Protein AF-B0E5R3-F1 (afdb_monomer_lite)

Radius of gyration: 62.14 Å; chains: 1; bounding box: 119×32×164 Å

Structure (mmCIF, N/CA/C/O backbone):
data_AF-B0E5R3-F1
#
_entry.id   AF-B0E5R3-F1
#
loop_
_atom_site.group_PDB
_atom_site.id
_atom_site.type_symbol
_atom_site.label_atom_id
_atom_site.label_alt_id
_atom_site.label_comp_id
_atom_site.label_asym_id
_atom_site.label_entity_id
_atom_site.label_seq_id
_atom_site.pdbx_PDB_ins_code
_atom_site.Cartn_x
_atom_site.Cartn_y
_atom_site.Cartn_z
_atom_site.occupancy
_atom_site.B_iso_or_equiv
_atom_site.auth_seq_id
_atom_site.auth_comp_id
_atom_site.auth_asym_id
_atom_site.auth_atom_id
_atom_site.pdbx_PDB_model_num
ATOM 1 N N . GLN A 1 1 ? 48.421 -23.323 -81.271 1.00 51.28 1 GLN A N 1
ATOM 2 C CA . GLN A 1 1 ? 49.331 -22.440 -80.512 1.00 51.28 1 GLN A CA 1
ATOM 3 C C . GLN A 1 1 ? 48.714 -22.274 -79.129 1.00 51.28 1 GLN A C 1
ATOM 5 O O . GLN A 1 1 ? 47.623 -21.725 -79.037 1.00 51.28 1 GLN A O 1
ATOM 10 N N . GLU A 1 2 ? 49.301 -22.881 -78.097 1.00 48.97 2 GLU A N 1
ATOM 11 C CA . GLU A 1 2 ? 48.706 -22.911 -76.752 1.00 48.97 2 GLU A CA 1
ATOM 12 C C . GLU A 1 2 ? 48.863 -21.559 -76.052 1.00 48.97 2 GLU A C 1
ATOM 14 O O . GLU A 1 2 ? 49.945 -20.968 -76.038 1.00 48.97 2 GLU A O 1
ATOM 19 N N . TRP A 1 3 ? 47.764 -21.049 -75.495 1.00 63.19 3 TRP A N 1
ATOM 20 C CA . TRP A 1 3 ? 47.766 -19.803 -74.737 1.00 63.19 3 TRP A CA 1
ATOM 21 C C . TRP A 1 3 ? 48.485 -20.000 -73.396 1.00 63.19 3 TRP A C 1
ATOM 23 O O . TRP A 1 3 ? 48.244 -20.999 -72.717 1.00 63.19 3 TRP A O 1
ATOM 33 N N . PRO A 1 4 ? 49.343 -19.059 -72.966 1.00 63.56 4 PRO A N 1
ATOM 34 C CA . PRO A 1 4 ? 50.083 -19.212 -71.723 1.00 63.56 4 PRO A CA 1
ATOM 35 C C . PRO A 1 4 ? 49.125 -19.238 -70.526 1.00 63.56 4 PRO A C 1
ATOM 37 O O . PRO A 1 4 ? 48.317 -18.327 -70.335 1.00 63.56 4 PRO A O 1
ATOM 40 N N . SER A 1 5 ? 49.232 -20.269 -69.690 1.00 61.38 5 SER A N 1
ATOM 41 C CA . SER A 1 5 ? 48.458 -20.394 -68.455 1.00 61.38 5 SER A CA 1
ATOM 42 C C . SER A 1 5 ? 49.086 -19.537 -67.349 1.00 61.38 5 SER A C 1
ATOM 44 O O . SER A 1 5 ? 50.167 -19.844 -66.838 1.00 61.38 5 SER A O 1
ATOM 46 N N . GLY A 1 6 ? 48.413 -18.440 -66.995 1.00 66.56 6 GLY A N 1
ATOM 47 C CA . GLY A 1 6 ? 48.748 -17.599 -65.845 1.00 66.56 6 GLY A CA 1
ATOM 48 C C . GLY A 1 6 ? 48.668 -16.099 -66.157 1.00 66.56 6 GLY A C 1
ATOM 49 O O . GLY A 1 6 ? 49.266 -15.655 -67.142 1.00 66.56 6 GLY A O 1
ATOM 50 N N . PRO A 1 7 ? 48.012 -15.288 -65.303 1.00 61.72 7 PRO A N 1
ATOM 51 C CA . PRO A 1 7 ? 47.680 -13.897 -65.614 1.00 61.72 7 PRO A CA 1
ATOM 52 C C . PRO A 1 7 ? 48.934 -13.064 -65.893 1.00 61.72 7 PRO A C 1
ATOM 54 O O . PRO A 1 7 ? 49.014 -12.386 -66.906 1.00 61.72 7 PRO A O 1
ATOM 57 N N . ARG A 1 8 ? 49.999 -13.208 -65.098 1.00 65.19 8 ARG A N 1
ATOM 58 C CA . ARG A 1 8 ? 51.261 -12.477 -65.320 1.00 65.19 8 ARG A CA 1
ATOM 59 C C . ARG A 1 8 ? 51.907 -12.769 -66.684 1.00 65.19 8 ARG A C 1
ATOM 61 O O . ARG A 1 8 ? 52.508 -11.876 -67.278 1.00 65.19 8 ARG A O 1
ATOM 68 N N . ARG A 1 9 ? 51.805 -14.007 -67.183 1.00 62.97 9 ARG A N 1
ATOM 69 C CA . ARG A 1 9 ? 52.367 -14.404 -68.487 1.00 62.97 9 ARG A CA 1
ATOM 70 C C . ARG A 1 9 ? 51.457 -13.982 -69.640 1.00 62.97 9 ARG A C 1
ATOM 72 O O . ARG A 1 9 ? 51.972 -13.525 -70.652 1.00 62.97 9 ARG A O 1
ATOM 79 N N . GLN A 1 10 ? 50.139 -14.043 -69.452 1.00 65.62 10 GLN A N 1
ATOM 80 C CA . GLN A 1 10 ? 49.153 -13.506 -70.396 1.00 65.62 10 GLN A CA 1
ATOM 81 C C . GLN A 1 10 ? 49.310 -11.992 -70.566 1.00 65.62 10 GLN A C 1
ATOM 83 O O . GLN A 1 10 ? 49.396 -11.516 -71.692 1.00 65.62 10 GLN A O 1
ATOM 88 N N . PHE A 1 11 ? 49.470 -11.251 -69.464 1.00 62.41 11 PHE A N 1
ATOM 89 C CA . PHE A 1 11 ? 49.769 -9.819 -69.483 1.00 62.41 11 PHE A CA 1
ATOM 90 C C . PHE A 1 11 ? 51.092 -9.538 -70.202 1.00 62.41 11 PHE A C 1
ATOM 92 O O . PHE A 1 11 ? 51.132 -8.711 -71.105 1.00 62.41 11 PHE A O 1
ATOM 99 N N . LYS A 1 12 ? 52.173 -10.263 -69.888 1.00 63.06 12 LYS A N 1
ATOM 100 C CA . LYS A 1 12 ? 53.458 -10.056 -70.571 1.00 63.06 12 LYS A CA 1
ATOM 101 C C . LYS A 1 12 ? 53.357 -10.272 -72.087 1.00 63.06 12 LYS A C 1
ATOM 103 O O . LYS A 1 12 ? 53.907 -9.465 -72.819 1.00 63.06 12 LYS A O 1
ATOM 108 N N . VAL A 1 13 ? 52.643 -11.306 -72.544 1.00 62.28 13 VAL A N 1
ATOM 109 C CA . VAL A 1 13 ? 52.448 -11.603 -73.978 1.00 62.28 13 VAL A CA 1
ATOM 110 C C . VAL A 1 13 ? 51.536 -10.586 -74.662 1.00 62.28 13 VAL A C 1
ATOM 112 O O . VAL A 1 13 ? 51.841 -10.158 -75.773 1.00 62.28 13 VAL A O 1
ATOM 115 N N . LEU A 1 14 ? 50.462 -10.152 -73.993 1.00 59.44 14 LEU A N 1
ATOM 116 C CA . LEU A 1 14 ? 49.616 -9.063 -74.478 1.00 59.44 14 LEU A CA 1
ATOM 117 C C . LEU A 1 14 ? 50.473 -7.816 -74.709 1.00 59.44 14 LEU A C 1
ATOM 119 O O . LEU A 1 14 ? 50.516 -7.340 -75.835 1.00 59.44 14 LEU A O 1
ATOM 123 N N . PHE A 1 15 ? 51.224 -7.360 -73.703 1.00 57.91 15 PHE A N 1
ATOM 124 C CA . PHE A 1 15 ? 52.030 -6.132 -73.751 1.00 57.91 15 PHE A CA 1
ATOM 125 C C . PHE A 1 15 ? 53.347 -6.234 -74.550 1.00 57.91 15 PHE A C 1
ATOM 127 O O . PHE A 1 15 ? 53.935 -5.202 -74.858 1.00 57.91 15 PHE A O 1
ATOM 134 N N . SER A 1 16 ? 53.827 -7.435 -74.899 1.00 59.31 16 SER A N 1
ATOM 135 C CA . SER A 1 16 ? 55.049 -7.630 -75.702 1.00 59.31 16 SER A CA 1
ATOM 136 C C . SER A 1 16 ? 54.789 -7.883 -77.189 1.00 59.31 16 SER A C 1
ATOM 138 O O . SER A 1 16 ? 55.738 -8.093 -77.942 1.00 59.31 16 SER A O 1
ATOM 140 N N . SER A 1 17 ? 53.528 -7.945 -77.619 1.00 56.53 17 SER A N 1
ATOM 141 C CA . SER A 1 17 ? 53.184 -8.213 -79.016 1.00 56.53 17 SER A CA 1
ATOM 142 C C . SER A 1 17 ? 53.222 -6.926 -79.853 1.00 56.53 17 SER A C 1
ATOM 144 O O . SER A 1 17 ? 52.622 -5.917 -79.485 1.00 56.53 17 SER A O 1
ATOM 146 N N . GLU A 1 18 ? 53.852 -6.971 -81.035 1.00 54.06 18 GLU A N 1
ATOM 147 C CA . GLU A 1 18 ? 53.791 -5.910 -82.066 1.00 54.06 18 GLU A CA 1
ATOM 148 C C . GLU A 1 18 ? 52.345 -5.516 -82.467 1.00 54.06 18 GLU A C 1
ATOM 150 O O . GLU A 1 18 ? 52.138 -4.531 -83.177 1.00 54.06 18 GLU A O 1
ATOM 155 N N . ALA A 1 19 ? 51.327 -6.254 -82.005 1.00 53.47 19 ALA A N 1
ATOM 156 C CA . ALA A 1 19 ? 49.909 -5.979 -82.216 1.00 53.47 19 ALA A CA 1
ATOM 157 C C . ALA A 1 19 ? 49.450 -4.634 -81.620 1.00 53.47 19 ALA A C 1
ATOM 159 O O . ALA A 1 19 ? 48.563 -3.994 -82.182 1.00 53.47 19 ALA A O 1
ATOM 160 N N . TRP A 1 20 ? 50.087 -4.145 -80.548 1.00 53.88 20 TRP A N 1
ATOM 161 C CA . TRP A 1 20 ? 49.784 -2.813 -79.996 1.00 53.88 20 TRP A CA 1
ATOM 162 C C . TRP A 1 20 ? 50.130 -1.684 -80.968 1.00 53.88 20 TRP A C 1
ATOM 164 O O . TRP A 1 20 ? 49.432 -0.675 -81.016 1.00 53.88 20 TRP A O 1
ATOM 174 N N . VAL A 1 21 ? 51.178 -1.877 -81.774 1.00 54.53 21 VAL A N 1
ATOM 175 C CA . VAL A 1 21 ? 51.631 -0.905 -82.778 1.00 54.53 21 VAL A CA 1
ATOM 176 C C . VAL A 1 21 ? 50.800 -1.014 -84.061 1.00 54.53 21 VAL A C 1
ATOM 178 O O . VAL A 1 21 ? 50.548 -0.009 -84.718 1.00 54.53 21 VAL A O 1
ATOM 181 N N . ARG A 1 22 ? 50.334 -2.222 -84.416 1.00 53.34 22 ARG A N 1
ATOM 182 C CA . ARG A 1 22 ? 49.591 -2.476 -85.666 1.00 53.34 22 ARG A CA 1
ATOM 183 C C . ARG A 1 22 ? 48.078 -2.248 -85.571 1.00 53.34 22 ARG A C 1
ATOM 185 O O . ARG A 1 22 ? 47.454 -2.002 -86.597 1.00 53.34 22 ARG A O 1
ATOM 192 N N . THR A 1 23 ? 47.483 -2.287 -84.376 1.00 57.88 23 THR A N 1
ATOM 193 C CA . THR A 1 23 ? 46.047 -2.010 -84.165 1.00 57.88 23 THR A CA 1
ATOM 194 C C . THR A 1 23 ? 45.811 -1.035 -83.001 1.00 57.88 23 THR A C 1
ATOM 196 O O . THR A 1 23 ? 45.261 -1.424 -81.966 1.00 57.88 23 THR A O 1
ATOM 199 N N . PRO A 1 24 ? 46.183 0.251 -83.163 1.00 57.91 24 PRO A N 1
ATOM 200 C CA . PRO A 1 24 ? 46.006 1.279 -82.137 1.00 57.91 24 PRO A CA 1
ATOM 201 C C . PRO A 1 24 ? 44.574 1.431 -81.575 1.00 57.91 24 PRO A C 1
ATOM 203 O O . PRO A 1 24 ? 44.459 1.659 -80.368 1.00 57.91 24 PRO A O 1
ATOM 206 N N . PRO A 1 25 ? 43.469 1.265 -82.342 1.00 60.69 25 PRO A N 1
ATOM 207 C CA . PRO A 1 25 ? 42.131 1.429 -81.768 1.00 60.69 25 PRO A CA 1
ATOM 208 C C . PRO A 1 25 ? 41.780 0.347 -80.738 1.00 60.69 25 PRO A C 1
ATOM 210 O O . PRO A 1 25 ? 41.177 0.656 -79.717 1.00 60.69 25 PRO A O 1
ATOM 213 N N . LEU A 1 26 ? 42.199 -0.907 -80.940 1.00 57.94 26 LEU A N 1
ATOM 214 C CA . LEU A 1 26 ? 41.908 -2.005 -80.005 1.00 57.94 26 LEU A CA 1
ATOM 215 C C . LEU A 1 26 ? 42.624 -1.812 -78.662 1.00 57.94 26 LEU A C 1
ATOM 217 O O . LEU A 1 26 ? 42.007 -1.954 -77.609 1.00 57.94 26 LEU A O 1
ATOM 221 N N . ALA A 1 27 ? 43.897 -1.412 -78.695 1.00 59.78 27 ALA A N 1
ATOM 222 C CA . ALA A 1 27 ? 44.662 -1.059 -77.499 1.00 59.78 27 ALA A CA 1
ATOM 223 C C . ALA A 1 27 ? 44.007 0.089 -76.706 1.00 59.78 27 ALA A C 1
ATOM 225 O O . ALA A 1 27 ? 43.912 0.023 -75.479 1.00 59.78 27 ALA A O 1
ATOM 226 N N . PHE A 1 28 ? 43.494 1.108 -77.404 1.00 66.94 28 PHE A N 1
ATOM 227 C CA . PHE A 1 28 ? 42.752 2.212 -76.792 1.00 66.94 28 PHE A CA 1
ATOM 228 C C . PHE A 1 28 ? 41.464 1.736 -76.101 1.00 66.94 28 PHE A C 1
ATOM 230 O O . PHE A 1 28 ? 41.213 2.114 -74.956 1.00 66.94 28 PHE A O 1
ATOM 237 N N . TYR A 1 29 ? 40.684 0.851 -76.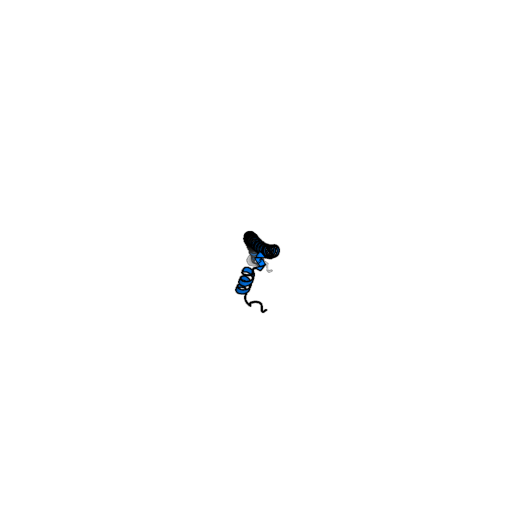736 1.00 70.06 29 TYR A N 1
ATOM 238 C CA . TYR A 1 29 ? 39.477 0.285 -76.122 1.00 70.06 29 TYR A CA 1
ATOM 239 C C . TYR A 1 29 ? 39.780 -0.550 -74.870 1.00 70.06 29 TYR A C 1
ATOM 241 O O . TYR A 1 29 ? 39.031 -0.471 -73.896 1.00 70.06 29 TYR A O 1
ATOM 249 N N . TYR A 1 30 ? 40.890 -1.294 -74.843 1.00 71.75 30 TYR A N 1
ATOM 250 C CA . TYR A 1 30 ? 41.297 -2.042 -73.648 1.00 71.75 30 TYR A CA 1
ATOM 251 C C . TYR A 1 30 ? 41.706 -1.128 -72.487 1.00 71.75 30 TYR A C 1
ATOM 253 O O . TYR A 1 30 ? 41.304 -1.375 -71.350 1.00 71.75 30 TYR A O 1
ATOM 261 N N . ILE A 1 31 ? 42.448 -0.048 -72.755 1.00 75.12 31 ILE A N 1
ATOM 262 C CA . ILE A 1 31 ? 42.803 0.944 -71.727 1.00 75.12 31 ILE A CA 1
ATOM 263 C C . ILE A 1 31 ? 41.541 1.638 -71.201 1.00 75.12 31 ILE A C 1
ATOM 265 O O . ILE A 1 31 ? 41.359 1.743 -69.991 1.00 75.12 31 ILE A O 1
ATOM 269 N N . LEU A 1 32 ? 40.631 2.049 -72.089 1.00 71.94 32 LEU A N 1
ATOM 270 C CA . LEU A 1 32 ? 39.366 2.679 -71.708 1.00 71.94 32 LEU A CA 1
ATOM 271 C C . LEU A 1 32 ? 38.489 1.737 -70.865 1.00 71.94 32 LEU A C 1
ATOM 273 O O . LEU A 1 32 ? 37.915 2.158 -69.860 1.00 71.94 32 LEU A O 1
ATOM 277 N N . SER A 1 33 ? 38.418 0.453 -71.228 1.00 68.81 33 SER A N 1
ATOM 278 C CA . SER A 1 33 ? 37.695 -0.572 -70.465 1.00 68.81 33 SER A CA 1
ATOM 279 C C . SER A 1 33 ? 38.294 -0.793 -69.071 1.00 68.81 33 SER A C 1
ATOM 281 O O . SER A 1 33 ? 37.560 -0.948 -68.096 1.00 68.81 33 SER A O 1
ATOM 283 N N . LEU A 1 34 ? 39.621 -0.770 -68.944 1.00 73.81 34 LEU A N 1
ATOM 284 C CA . LEU A 1 34 ? 40.290 -0.930 -67.655 1.00 73.81 34 LEU A CA 1
ATOM 285 C C . LEU A 1 34 ? 40.125 0.316 -66.769 1.00 73.81 34 LEU A C 1
ATOM 287 O O . LEU A 1 34 ? 39.854 0.191 -65.575 1.00 73.81 34 LEU A O 1
ATOM 291 N N . CYS A 1 35 ? 40.202 1.513 -67.354 1.00 69.12 35 CYS A N 1
ATOM 292 C CA . CYS A 1 35 ? 39.937 2.773 -66.659 1.00 69.12 35 CYS A CA 1
ATOM 293 C C . CYS A 1 35 ? 38.480 2.883 -66.190 1.00 69.12 35 CYS A C 1
ATOM 295 O O . CYS A 1 35 ? 38.236 3.335 -65.075 1.00 69.12 35 CYS A O 1
ATOM 297 N N . THR A 1 36 ? 37.513 2.443 -67.001 1.00 70.31 36 THR A N 1
ATOM 298 C CA . THR A 1 36 ? 36.090 2.436 -66.616 1.00 70.31 36 THR A CA 1
ATOM 299 C C . THR A 1 36 ? 35.809 1.443 -65.493 1.00 70.31 36 THR A C 1
ATOM 301 O O . THR A 1 36 ? 35.105 1.794 -64.551 1.00 70.31 36 THR A O 1
ATOM 304 N N . LEU A 1 37 ? 36.413 0.251 -65.515 1.00 73.25 37 LEU A N 1
ATOM 305 C CA . LEU A 1 37 ? 36.311 -0.707 -64.407 1.00 73.25 37 LEU A CA 1
ATOM 306 C C . LEU A 1 37 ? 36.929 -0.170 -63.109 1.00 73.25 37 LEU A C 1
ATOM 308 O O . LEU A 1 37 ? 36.314 -0.283 -62.051 1.00 73.25 37 LEU A O 1
ATOM 312 N N . LEU A 1 38 ? 38.109 0.453 -63.179 1.00 70.94 38 LEU A N 1
ATOM 313 C CA . LEU A 1 38 ? 38.739 1.093 -62.019 1.00 70.94 38 LEU A CA 1
ATOM 314 C C . LEU A 1 38 ? 37.901 2.255 -61.479 1.00 70.94 38 LEU A C 1
ATOM 316 O O . LEU A 1 38 ? 37.718 2.365 -60.269 1.00 70.94 38 LEU A O 1
ATOM 320 N N . TYR A 1 39 ? 37.361 3.093 -62.363 1.00 71.50 39 TYR A N 1
ATOM 321 C CA . TYR A 1 39 ? 36.481 4.193 -61.983 1.00 71.50 39 TYR A CA 1
ATOM 322 C C . TYR A 1 39 ? 35.214 3.683 -61.287 1.00 71.50 39 TYR A C 1
ATOM 324 O O . TYR A 1 39 ? 34.887 4.144 -60.196 1.00 71.50 39 TYR A O 1
ATOM 332 N N . LEU A 1 40 ? 34.552 2.670 -61.855 1.00 73.19 40 LEU A N 1
ATOM 333 C CA . LEU A 1 40 ? 33.373 2.045 -61.251 1.00 73.19 40 LEU A CA 1
ATOM 334 C C . LEU A 1 40 ? 33.692 1.398 -59.899 1.00 73.19 40 LEU A C 1
ATOM 336 O O . LEU A 1 40 ? 32.900 1.525 -58.968 1.00 73.19 40 LEU A O 1
ATOM 340 N N . TYR A 1 41 ? 34.855 0.760 -59.757 1.00 75.25 41 TYR A N 1
ATOM 341 C CA . TYR A 1 41 ? 35.304 0.192 -58.486 1.00 75.25 41 TYR A CA 1
ATOM 342 C C . TYR A 1 41 ? 35.517 1.272 -57.413 1.00 75.25 41 TYR A C 1
ATOM 344 O O . TYR A 1 41 ? 35.036 1.129 -56.288 1.00 75.25 41 TYR A O 1
ATOM 352 N N . ILE A 1 42 ? 36.179 2.381 -57.761 1.00 72.31 42 ILE A N 1
ATOM 353 C CA . ILE A 1 42 ? 36.390 3.517 -56.851 1.00 72.31 42 ILE A CA 1
ATOM 354 C C . ILE A 1 42 ? 35.048 4.155 -56.461 1.00 72.31 42 ILE A C 1
ATOM 356 O O . ILE A 1 42 ? 34.827 4.437 -55.284 1.00 72.31 42 ILE A O 1
ATOM 360 N N . CYS A 1 43 ? 34.131 4.332 -57.418 1.00 70.50 43 CYS A N 1
ATOM 361 C CA . CYS A 1 43 ? 32.782 4.845 -57.166 1.00 70.50 43 CYS A CA 1
ATOM 362 C C . CYS A 1 43 ? 31.952 3.912 -56.275 1.00 70.50 43 CYS A C 1
ATOM 364 O O . CYS A 1 43 ? 31.239 4.376 -55.390 1.00 70.50 43 CYS A O 1
ATOM 366 N N . HIS A 1 44 ? 32.047 2.597 -56.470 1.00 80.00 44 HIS A N 1
ATOM 367 C CA . HIS A 1 44 ? 31.363 1.638 -55.608 1.00 80.00 44 HIS A CA 1
ATOM 368 C C . HIS A 1 44 ? 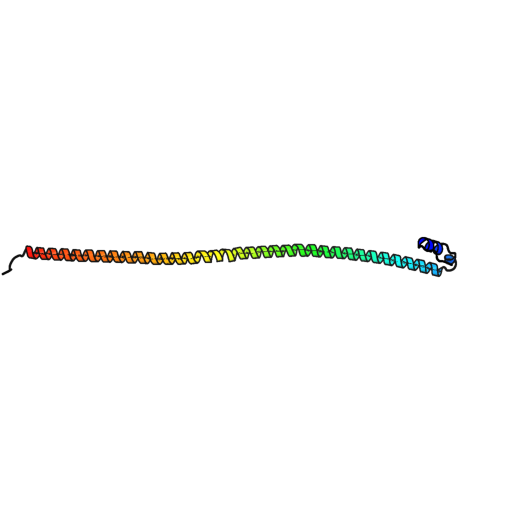31.911 1.689 -54.174 1.00 80.00 44 HIS A C 1
ATOM 370 O O . HIS A 1 44 ? 31.141 1.687 -53.217 1.00 80.00 44 HIS A O 1
ATOM 376 N N . LEU A 1 45 ? 33.234 1.791 -54.009 1.00 78.25 45 LEU A N 1
ATOM 377 C CA . LEU A 1 45 ? 33.868 1.907 -52.695 1.00 78.25 45 LEU A CA 1
ATOM 378 C C . LEU A 1 45 ? 33.472 3.210 -51.976 1.00 78.25 45 LEU A C 1
ATOM 380 O O . LEU A 1 45 ? 33.210 3.196 -50.773 1.00 78.25 45 LEU A O 1
ATOM 384 N N . SER A 1 46 ? 33.394 4.332 -52.697 1.00 78.25 46 SER A N 1
ATOM 385 C CA . SER A 1 46 ? 32.989 5.617 -52.116 1.00 78.25 46 SER A CA 1
ATOM 386 C C . SER A 1 46 ? 31.511 5.635 -51.716 1.00 78.25 46 SER A C 1
ATOM 388 O O . SER A 1 46 ? 31.191 6.113 -50.627 1.00 78.25 46 SER A O 1
ATOM 390 N N . LEU A 1 47 ? 30.625 5.048 -52.529 1.00 82.69 47 LEU A N 1
ATOM 391 C CA . LEU A 1 47 ? 29.212 4.862 -52.183 1.00 82.69 47 LEU A CA 1
ATOM 392 C C . LEU A 1 47 ? 29.041 3.935 -50.977 1.00 82.69 47 LEU A C 1
ATOM 394 O O . LEU A 1 47 ? 28.283 4.259 -50.067 1.00 82.69 47 LEU A O 1
ATOM 398 N N . TYR A 1 48 ? 29.783 2.826 -50.923 1.00 84.31 48 TYR A N 1
ATOM 399 C CA . TYR A 1 48 ? 29.753 1.908 -49.785 1.00 84.31 48 TYR A CA 1
ATOM 400 C C . TYR A 1 48 ? 30.173 2.601 -48.480 1.00 84.31 48 TYR A C 1
ATOM 402 O O . TYR A 1 48 ? 29.487 2.484 -47.465 1.00 84.31 48 TYR A O 1
ATOM 410 N N . ASN A 1 49 ? 31.250 3.392 -48.515 1.00 78.62 49 ASN A N 1
ATOM 411 C CA . ASN A 1 49 ? 31.700 4.169 -47.359 1.00 78.62 49 ASN A CA 1
ATOM 412 C C . ASN A 1 49 ? 30.677 5.235 -46.940 1.00 78.62 49 ASN A C 1
ATOM 414 O O . ASN A 1 49 ? 30.458 5.439 -45.747 1.00 78.62 49 ASN A O 1
ATOM 418 N N . LEU A 1 50 ? 30.014 5.884 -47.900 1.00 78.94 50 LEU A N 1
ATOM 419 C CA . LEU A 1 50 ? 28.957 6.854 -47.618 1.00 78.94 50 LEU A CA 1
ATOM 420 C C . LEU A 1 50 ? 27.735 6.186 -46.967 1.00 78.94 50 LEU A C 1
ATOM 422 O O . LEU A 1 50 ? 27.236 6.680 -45.957 1.00 78.94 50 LEU A O 1
ATOM 426 N N . CYS A 1 51 ? 27.301 5.027 -47.472 1.00 81.81 51 CYS A N 1
ATOM 427 C CA . CYS A 1 51 ? 26.247 4.226 -46.847 1.00 81.81 51 CYS A CA 1
ATOM 428 C C . CYS A 1 51 ? 26.630 3.770 -45.433 1.00 81.81 51 CYS A C 1
ATOM 430 O O . CYS A 1 51 ? 25.796 3.816 -44.531 1.00 81.81 51 CYS A O 1
ATOM 432 N N . TYR A 1 52 ? 27.886 3.372 -45.213 1.00 84.56 52 TYR A N 1
ATOM 433 C CA . TYR A 1 52 ? 28.380 2.989 -43.891 1.00 84.56 52 TYR A CA 1
ATOM 434 C C . TYR A 1 52 ? 28.332 4.159 -42.897 1.00 84.56 52 TYR A C 1
ATOM 436 O O . TYR A 1 52 ? 27.817 4.003 -41.791 1.00 84.56 52 TYR A O 1
ATOM 444 N N . ILE A 1 53 ? 28.797 5.347 -43.301 1.00 80.44 53 ILE A N 1
ATOM 445 C CA . ILE A 1 53 ? 28.756 6.555 -42.463 1.00 80.44 53 ILE A CA 1
ATOM 446 C C . ILE A 1 53 ? 27.308 6.952 -42.149 1.00 80.44 53 ILE A C 1
ATOM 448 O O . ILE A 1 53 ? 26.993 7.248 -40.997 1.00 80.44 53 ILE A O 1
ATOM 452 N N . LEU A 1 54 ? 26.406 6.910 -43.134 1.00 84.88 54 LEU A N 1
ATOM 453 C CA . LEU A 1 54 ? 24.986 7.202 -42.914 1.00 84.88 54 LEU A CA 1
ATOM 454 C C . LEU A 1 54 ? 24.338 6.206 -41.946 1.00 84.88 54 LEU A C 1
ATOM 456 O O . LEU A 1 54 ? 23.645 6.625 -41.022 1.00 84.88 54 LEU A O 1
ATOM 460 N N . ASN A 1 55 ? 24.606 4.907 -42.096 1.00 78.62 55 ASN A N 1
ATOM 461 C CA . ASN A 1 55 ? 24.110 3.890 -41.166 1.00 78.62 55 ASN A CA 1
ATOM 462 C C . ASN A 1 55 ? 24.656 4.091 -39.749 1.00 78.62 55 ASN A C 1
ATOM 464 O O . ASN A 1 55 ? 23.913 3.931 -38.781 1.00 78.62 55 ASN A O 1
ATOM 468 N N . PHE A 1 56 ? 25.921 4.494 -39.613 1.00 85.62 56 PHE A N 1
ATOM 469 C CA . PHE A 1 56 ? 26.501 4.829 -38.316 1.00 85.62 56 PHE A CA 1
ATOM 470 C C . PHE A 1 56 ? 25.796 6.034 -37.670 1.00 85.62 56 PHE A C 1
ATOM 472 O O . PHE A 1 56 ? 25.442 5.980 -36.491 1.00 85.62 56 PHE A O 1
ATOM 479 N N . ILE A 1 57 ? 25.517 7.094 -38.436 1.00 83.19 57 ILE A N 1
ATOM 480 C CA . ILE A 1 57 ? 24.790 8.279 -37.948 1.00 83.19 57 ILE A CA 1
ATOM 481 C C . ILE A 1 57 ? 23.354 7.916 -37.544 1.00 83.19 57 ILE A C 1
ATOM 483 O O . ILE A 1 57 ? 22.899 8.296 -36.469 1.00 83.19 57 ILE A O 1
ATOM 487 N N . ILE A 1 58 ? 22.641 7.137 -38.363 1.00 81.38 58 ILE A N 1
ATOM 488 C CA . ILE A 1 58 ? 21.266 6.713 -38.063 1.00 81.38 58 ILE A CA 1
ATOM 489 C C . ILE A 1 58 ? 21.240 5.830 -36.810 1.00 81.38 58 ILE A C 1
ATOM 491 O O . ILE A 1 58 ? 20.437 6.061 -35.909 1.00 81.38 58 ILE A O 1
ATOM 495 N N . SER A 1 59 ? 22.144 4.853 -36.708 1.00 79.00 59 SER A N 1
ATOM 496 C CA . SER A 1 59 ? 22.218 3.957 -35.551 1.00 79.00 59 SER A CA 1
ATOM 497 C C . SER A 1 59 ? 22.557 4.701 -34.261 1.00 79.00 59 SER A C 1
ATOM 499 O O . SER A 1 59 ? 21.991 4.391 -33.214 1.00 79.00 59 SER A O 1
ATOM 501 N N . THR A 1 60 ? 23.469 5.674 -34.313 1.00 81.25 60 THR A N 1
ATOM 502 C CA . THR A 1 60 ? 23.815 6.490 -33.141 1.00 81.25 60 THR A CA 1
ATOM 503 C C . THR A 1 60 ? 22.659 7.402 -32.745 1.00 81.25 60 THR A C 1
ATOM 505 O O . THR A 1 60 ? 22.320 7.453 -31.565 1.00 81.25 60 THR A O 1
ATOM 508 N N . PHE A 1 61 ? 21.983 8.044 -33.703 1.00 80.50 61 PHE A N 1
ATOM 509 C CA . PHE A 1 61 ? 20.799 8.863 -33.430 1.00 80.50 61 PHE A CA 1
ATOM 510 C C . PHE A 1 61 ? 19.667 8.053 -32.783 1.00 80.50 61 PHE A C 1
ATOM 512 O O . PHE A 1 61 ? 19.113 8.475 -31.769 1.00 80.50 61 PHE A O 1
ATOM 519 N N . LEU A 1 62 ? 19.363 6.862 -33.312 1.00 78.81 62 LEU A N 1
ATOM 520 C CA . LEU A 1 62 ? 18.360 5.968 -32.725 1.00 78.81 62 LEU A CA 1
ATOM 521 C C . LEU A 1 62 ? 18.740 5.585 -31.291 1.00 78.81 62 LEU A C 1
ATOM 523 O O . LEU A 1 62 ? 17.899 5.635 -30.399 1.00 78.81 62 LEU A O 1
ATOM 527 N N . LEU A 1 63 ? 20.009 5.265 -31.042 1.00 85.25 63 LEU A N 1
ATOM 528 C CA . LEU A 1 63 ? 20.488 4.895 -29.713 1.00 85.25 63 LEU A CA 1
ATOM 529 C C . LEU A 1 63 ? 20.366 6.053 -28.708 1.00 85.25 63 LEU A C 1
ATOM 531 O O . LEU A 1 63 ? 19.829 5.865 -27.616 1.00 85.25 63 LEU A O 1
ATOM 535 N N . PHE A 1 64 ? 20.788 7.262 -29.089 1.00 85.94 64 PHE A N 1
ATOM 536 C CA . PHE A 1 64 ? 20.663 8.453 -28.244 1.00 85.94 64 PHE A CA 1
ATOM 537 C C . PHE A 1 64 ? 19.218 8.902 -28.032 1.00 85.94 64 PHE A C 1
ATOM 539 O O . PHE A 1 64 ? 18.943 9.565 -27.039 1.00 85.94 64 PHE A O 1
ATOM 546 N N . TYR A 1 65 ? 18.295 8.545 -28.924 1.00 85.81 65 TYR A N 1
ATOM 547 C CA . TYR A 1 65 ? 16.877 8.846 -28.759 1.00 85.81 65 TYR A CA 1
ATOM 548 C C . TYR A 1 65 ? 16.153 7.804 -27.892 1.00 85.81 65 TYR A C 1
ATOM 550 O O . TYR A 1 65 ? 15.425 8.157 -26.962 1.00 85.81 65 TYR A O 1
ATOM 558 N N . PHE A 1 66 ? 16.365 6.511 -28.153 1.00 85.69 66 PHE A N 1
ATOM 559 C CA . PHE A 1 66 ? 15.640 5.442 -27.465 1.00 85.69 66 PHE A CA 1
ATOM 560 C C . PHE A 1 66 ? 16.104 5.219 -26.026 1.00 85.69 66 PHE A C 1
ATOM 562 O O . PHE A 1 66 ? 15.267 4.901 -25.184 1.00 85.69 66 PHE A O 1
ATOM 569 N N . ILE A 1 67 ? 17.393 5.403 -25.712 1.00 83.75 67 ILE A N 1
ATOM 570 C CA . ILE A 1 67 ? 17.891 5.194 -24.342 1.00 83.75 67 ILE A CA 1
ATOM 571 C C . ILE A 1 67 ? 17.237 6.174 -23.349 1.00 83.75 67 ILE A C 1
ATOM 573 O O . ILE A 1 67 ? 16.666 5.704 -22.361 1.00 83.75 67 ILE A O 1
ATOM 577 N N . PRO A 1 68 ? 17.239 7.503 -23.580 1.00 88.38 68 PRO A N 1
ATOM 578 C CA . PRO A 1 68 ? 16.563 8.443 -22.689 1.00 88.38 68 PRO A CA 1
ATOM 579 C C . PRO A 1 68 ? 15.053 8.224 -22.634 1.00 88.38 68 PRO A C 1
ATOM 581 O O . PRO A 1 68 ? 14.475 8.323 -21.556 1.00 88.38 68 PRO A O 1
ATOM 584 N N . LEU A 1 69 ? 14.415 7.891 -23.763 1.00 90.38 69 LEU A N 1
ATOM 585 C CA . LEU A 1 69 ? 12.977 7.615 -23.806 1.00 90.38 69 LEU A CA 1
ATOM 586 C C . LEU A 1 69 ? 12.612 6.404 -22.940 1.00 90.38 69 LEU A C 1
ATOM 588 O O . LEU A 1 69 ? 11.678 6.468 -22.142 1.00 90.38 69 LEU A O 1
ATOM 592 N N . TYR A 1 70 ? 13.368 5.313 -23.068 1.00 90.94 70 TYR A N 1
ATOM 593 C CA . TYR A 1 70 ? 13.171 4.110 -22.266 1.00 90.94 70 TYR A CA 1
ATOM 594 C C . TYR A 1 70 ? 13.378 4.394 -20.775 1.00 90.94 70 TYR A C 1
ATOM 596 O O . TYR A 1 70 ? 12.562 3.998 -19.944 1.00 90.94 70 TYR A O 1
ATOM 604 N N . LEU A 1 71 ? 14.435 5.134 -20.437 1.00 92.62 71 LEU A N 1
ATOM 605 C CA . LEU A 1 71 ? 14.743 5.503 -19.058 1.00 92.62 71 LEU A CA 1
ATOM 606 C C . LEU A 1 71 ? 13.666 6.422 -18.460 1.00 92.62 71 LEU A C 1
ATOM 608 O O . LEU A 1 71 ? 13.257 6.225 -17.318 1.00 92.62 71 LEU A O 1
ATOM 612 N N . TYR A 1 72 ? 13.145 7.369 -19.244 1.00 94.12 72 TYR A N 1
ATOM 613 C CA . TYR A 1 72 ? 12.030 8.227 -18.846 1.00 94.12 72 TYR A CA 1
ATOM 614 C C . TYR A 1 72 ? 10.759 7.418 -18.562 1.00 94.12 72 TYR A C 1
ATOM 616 O O . TYR A 1 72 ? 10.151 7.585 -17.505 1.00 94.12 72 TYR A O 1
ATOM 624 N N . LEU A 1 73 ? 10.385 6.501 -19.461 1.00 94.81 73 LEU A N 1
ATOM 625 C CA . LEU A 1 73 ? 9.221 5.629 -19.276 1.00 94.81 73 LEU A CA 1
ATOM 626 C C . LEU A 1 73 ? 9.369 4.734 -18.043 1.00 94.81 73 LEU A C 1
ATOM 628 O O . LEU A 1 73 ? 8.420 4.589 -17.274 1.00 94.81 73 LEU A O 1
ATOM 632 N N . TYR A 1 74 ? 10.561 4.177 -17.826 1.00 95.75 74 TYR A N 1
ATOM 633 C CA . TYR A 1 74 ? 10.849 3.354 -16.656 1.00 95.75 74 TYR A CA 1
ATOM 634 C C . TYR A 1 74 ? 10.697 4.143 -15.348 1.00 95.75 74 TYR A C 1
ATOM 636 O O . TYR A 1 74 ? 10.015 3.687 -14.431 1.00 95.75 74 TYR A O 1
ATOM 644 N N . ILE A 1 75 ? 11.273 5.349 -15.270 1.00 95.88 75 ILE A N 1
ATOM 645 C CA . ILE A 1 75 ? 11.150 6.218 -14.089 1.00 95.88 75 ILE A CA 1
ATOM 646 C C . ILE A 1 75 ? 9.691 6.617 -13.859 1.00 95.88 75 ILE A C 1
ATOM 648 O O . ILE A 1 75 ? 9.210 6.546 -12.729 1.00 95.88 75 ILE A O 1
ATOM 652 N N . TYR A 1 76 ? 8.972 7.007 -14.915 1.00 96.0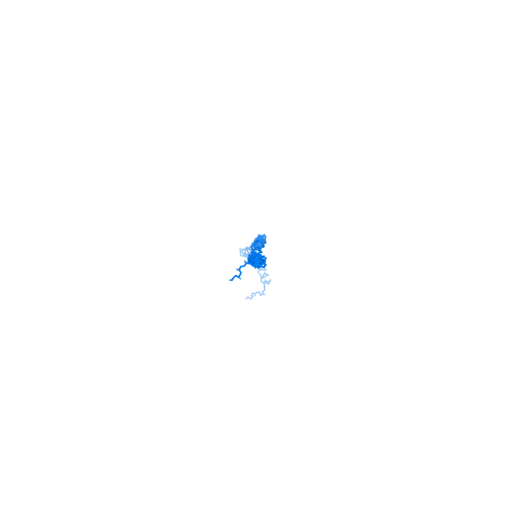0 76 TYR A N 1
ATOM 653 C CA . TYR A 1 76 ? 7.565 7.388 -14.813 1.00 96.00 76 TYR A CA 1
ATOM 654 C C . TYR A 1 76 ? 6.706 6.235 -14.278 1.00 96.00 76 TYR A C 1
ATOM 656 O O . TYR A 1 76 ? 5.935 6.421 -13.336 1.00 96.00 76 TYR A O 1
ATOM 664 N N . LEU A 1 77 ? 6.887 5.030 -14.827 1.00 95.62 77 LEU A N 1
ATOM 665 C CA . LEU A 1 77 ? 6.183 3.833 -14.376 1.00 95.62 77 LEU A CA 1
ATOM 666 C C . LEU A 1 77 ? 6.515 3.503 -12.916 1.00 95.62 77 LEU A C 1
ATOM 668 O O . LEU A 1 77 ? 5.617 3.207 -12.130 1.00 95.62 77 LEU A O 1
ATOM 672 N N . TYR A 1 78 ? 7.790 3.597 -12.534 1.00 95.94 78 TYR A N 1
ATOM 673 C CA . TYR A 1 78 ? 8.231 3.366 -11.162 1.00 95.94 78 TYR A CA 1
ATOM 674 C C . TYR A 1 78 ? 7.581 4.342 -10.171 1.00 95.94 78 TYR A C 1
ATOM 676 O O . TYR A 1 78 ? 7.061 3.919 -9.134 1.00 95.94 78 TYR A O 1
ATOM 684 N N . ILE A 1 79 ? 7.556 5.638 -10.499 1.00 95.00 79 ILE A N 1
ATOM 685 C CA . ILE A 1 79 ? 6.892 6.660 -9.680 1.00 95.00 79 ILE A CA 1
ATOM 686 C C . ILE A 1 79 ? 5.398 6.348 -9.574 1.00 95.00 79 ILE A C 1
ATOM 688 O O . ILE A 1 79 ? 4.860 6.335 -8.470 1.00 95.00 79 ILE A O 1
ATOM 692 N N . TYR A 1 80 ? 4.737 6.039 -10.691 1.00 95.44 80 TYR A N 1
ATOM 693 C CA . TYR A 1 80 ? 3.311 5.720 -10.707 1.00 95.44 80 TYR A CA 1
ATOM 694 C C . TYR A 1 80 ? 2.967 4.523 -9.808 1.00 95.44 80 TYR A C 1
ATOM 696 O O . TYR A 1 80 ? 2.065 4.620 -8.977 1.00 95.44 80 TYR A O 1
ATOM 704 N N . ILE A 1 81 ? 3.717 3.421 -9.912 1.00 94.44 81 ILE A N 1
ATOM 705 C CA . ILE A 1 81 ? 3.518 2.227 -9.074 1.00 94.44 81 ILE A CA 1
ATOM 706 C C . ILE A 1 81 ? 3.746 2.559 -7.595 1.00 94.44 81 ILE A C 1
ATOM 708 O O . ILE A 1 81 ? 2.950 2.162 -6.743 1.00 94.44 81 ILE A O 1
ATOM 712 N N . THR A 1 82 ? 4.801 3.315 -7.286 1.00 94.12 82 THR A N 1
ATOM 713 C CA . THR A 1 82 ? 5.122 3.717 -5.908 1.00 94.12 82 THR A CA 1
ATOM 714 C C . THR A 1 82 ? 4.006 4.570 -5.307 1.00 94.12 82 THR A C 1
ATOM 716 O O . THR A 1 82 ? 3.561 4.308 -4.190 1.00 94.12 82 THR A O 1
ATOM 719 N N . LEU A 1 83 ? 3.507 5.553 -6.061 1.00 93.75 83 LEU A N 1
ATOM 720 C CA . LEU A 1 83 ? 2.384 6.393 -5.648 1.00 93.75 83 LEU A CA 1
ATOM 721 C C . LEU A 1 83 ? 1.113 5.561 -5.458 1.00 93.75 83 LEU A C 1
ATOM 723 O O . LEU A 1 83 ? 0.419 5.732 -4.460 1.00 93.75 83 LEU A O 1
ATOM 727 N N . TYR A 1 84 ? 0.824 4.633 -6.370 1.00 91.88 84 TYR A N 1
ATOM 728 C CA . TYR A 1 84 ? -0.345 3.766 -6.262 1.00 91.88 84 TYR A CA 1
ATOM 729 C C . TYR A 1 84 ? -0.303 2.906 -4.989 1.00 91.88 84 TYR A C 1
ATOM 731 O O . TYR A 1 84 ? -1.268 2.868 -4.225 1.00 91.88 84 TYR A O 1
ATOM 739 N N . LEU A 1 85 ? 0.839 2.275 -4.709 1.00 91.94 85 LEU A N 1
ATOM 740 C CA . LEU A 1 85 ? 1.045 1.498 -3.486 1.00 91.94 85 LEU A CA 1
ATOM 741 C C . LEU A 1 85 ? 0.877 2.358 -2.229 1.00 91.94 85 LEU A C 1
ATOM 743 O O . LEU A 1 85 ? 0.169 1.963 -1.301 1.00 91.94 85 LEU A O 1
ATOM 747 N N . TYR A 1 86 ? 1.503 3.536 -2.211 1.00 90.94 86 TYR A N 1
ATOM 748 C CA . TYR A 1 86 ? 1.518 4.401 -1.037 1.00 90.94 86 TYR A CA 1
ATOM 749 C C . TYR A 1 86 ? 0.152 5.026 -0.739 1.00 90.94 86 TYR A C 1
ATOM 751 O O . TYR A 1 86 ? -0.284 5.019 0.409 1.00 90.94 86 TYR A O 1
ATOM 759 N N . TYR A 1 87 ? -0.538 5.543 -1.758 1.00 90.06 87 TYR A N 1
ATOM 760 C CA . TYR A 1 87 ? -1.795 6.269 -1.569 1.00 90.06 87 TYR A CA 1
ATOM 761 C C . TYR A 1 87 ? -3.032 5.373 -1.533 1.00 90.06 87 TYR A C 1
ATOM 763 O O . TYR A 1 87 ? -4.013 5.748 -0.896 1.00 90.06 87 TYR A O 1
ATOM 771 N N . PHE A 1 88 ? -3.013 4.206 -2.182 1.00 88.94 88 PHE A N 1
ATOM 772 C CA . PHE A 1 88 ? -4.193 3.339 -2.237 1.00 88.94 88 PHE A CA 1
ATOM 773 C C . PHE A 1 88 ? -4.046 2.103 -1.360 1.00 88.94 88 PHE A C 1
ATOM 775 O O . PHE A 1 88 ? -4.893 1.865 -0.503 1.00 88.94 88 PHE A O 1
ATOM 782 N N . ILE A 1 89 ? -2.977 1.325 -1.530 1.00 88.56 89 ILE A N 1
ATOM 783 C CA . ILE A 1 89 ? -2.883 0.005 -0.891 1.00 88.56 89 ILE A CA 1
ATOM 784 C C . ILE A 1 89 ? -2.661 0.127 0.621 1.00 88.56 89 ILE A C 1
ATOM 786 O O . ILE A 1 89 ? -3.376 -0.517 1.389 1.00 88.56 89 ILE A O 1
ATOM 790 N N . ILE A 1 90 ? -1.728 0.973 1.070 1.00 87.00 90 ILE A N 1
ATOM 791 C CA . ILE A 1 90 ? -1.430 1.115 2.508 1.00 87.00 90 ILE A CA 1
ATOM 792 C C . ILE A 1 90 ? -2.644 1.648 3.301 1.00 87.00 90 ILE A C 1
ATOM 794 O O . ILE A 1 90 ? -3.013 1.013 4.294 1.00 87.00 90 ILE A O 1
ATOM 798 N N . PRO A 1 91 ? -3.323 2.743 2.894 1.00 85.44 91 PRO A N 1
ATOM 799 C CA . PRO A 1 91 ? -4.478 3.255 3.633 1.00 85.44 91 PRO A CA 1
ATOM 800 C C . PRO A 1 91 ? -5.670 2.300 3.599 1.00 85.44 91 PRO A C 1
ATOM 802 O O . PRO A 1 91 ? -6.376 2.164 4.595 1.00 85.44 91 PRO A O 1
ATOM 805 N N . TYR A 1 92 ? -5.875 1.604 2.478 1.00 89.25 92 TYR A N 1
ATOM 806 C CA . TYR A 1 92 ? -6.942 0.618 2.352 1.00 89.25 92 TYR A CA 1
ATOM 807 C C . TYR A 1 92 ? -6.734 -0.578 3.289 1.00 89.25 92 TYR A C 1
ATOM 809 O O . TYR A 1 92 ? -7.665 -0.992 3.979 1.00 89.25 92 TYR A O 1
ATOM 817 N N . LEU A 1 93 ? -5.504 -1.093 3.382 1.00 88.56 93 LEU A N 1
ATOM 818 C CA . LEU A 1 93 ? -5.168 -2.148 4.339 1.00 88.56 93 LEU A CA 1
ATOM 819 C C . LEU A 1 93 ? -5.374 -1.674 5.781 1.00 88.56 93 LEU A C 1
ATOM 821 O O . LEU A 1 93 ? -6.012 -2.376 6.564 1.00 88.56 93 LEU A O 1
ATOM 825 N N . LEU A 1 94 ? -4.909 -0.468 6.124 1.00 88.50 94 LEU A N 1
ATOM 826 C CA . LEU A 1 94 ? -5.150 0.124 7.445 1.00 88.50 94 LEU A CA 1
ATOM 827 C C . LEU A 1 94 ? -6.647 0.217 7.764 1.00 88.50 94 LEU A C 1
ATOM 829 O O . LEU A 1 94 ? -7.062 -0.145 8.864 1.00 88.50 94 LEU A O 1
ATOM 833 N N . PHE A 1 95 ? -7.465 0.637 6.799 1.00 90.25 95 PHE A N 1
ATOM 834 C CA . PHE A 1 95 ? -8.913 0.717 6.963 1.00 90.25 95 PHE A CA 1
ATOM 835 C C . PHE A 1 95 ? -9.540 -0.654 7.253 1.00 90.25 95 PHE A C 1
ATOM 837 O O . PHE A 1 95 ? -10.331 -0.772 8.189 1.00 90.25 95 PHE A O 1
ATOM 844 N N . ILE A 1 96 ? -9.144 -1.702 6.519 1.00 90.88 96 ILE A N 1
ATOM 845 C CA . ILE A 1 96 ? -9.650 -3.068 6.730 1.00 90.88 96 ILE A CA 1
ATOM 846 C C . ILE A 1 96 ? -9.323 -3.592 8.132 1.00 90.88 96 ILE A C 1
ATOM 848 O O . ILE A 1 96 ? -10.141 -4.305 8.704 1.00 90.88 96 ILE A O 1
ATOM 852 N N . PHE A 1 97 ? -8.165 -3.256 8.703 1.00 87.81 97 PHE A N 1
ATOM 853 C CA . PHE A 1 97 ? -7.799 -3.731 10.042 1.00 87.81 97 PHE A CA 1
ATOM 854 C C . PHE A 1 97 ? -8.408 -2.895 11.173 1.00 87.81 97 PHE A C 1
ATOM 856 O O . PHE A 1 97 ? -8.812 -3.446 12.197 1.00 87.81 97 PHE A O 1
ATOM 863 N N . ILE A 1 98 ? -8.496 -1.574 11.007 1.00 89.56 98 ILE A N 1
ATOM 864 C CA . ILE A 1 98 ? -8.988 -0.666 12.053 1.00 89.56 98 ILE A CA 1
ATOM 865 C C . ILE A 1 98 ? -10.516 -0.736 12.175 1.00 89.56 98 ILE A C 1
ATOM 867 O O . ILE A 1 98 ? -11.049 -0.710 13.285 1.00 89.56 98 ILE A O 1
ATOM 871 N N . LEU A 1 99 ? -11.234 -0.853 11.054 1.00 89.38 99 LEU A N 1
ATOM 872 C CA . LEU A 1 99 ? -12.694 -0.791 11.045 1.00 89.38 99 LEU A CA 1
ATOM 873 C C . LEU A 1 99 ? -13.352 -1.905 11.894 1.00 89.38 99 LEU A C 1
ATOM 875 O O . LEU A 1 99 ? -14.159 -1.567 12.764 1.00 89.38 99 LEU A O 1
ATOM 879 N N . PRO A 1 100 ? -13.006 -3.203 11.751 1.00 89.56 100 PRO A N 1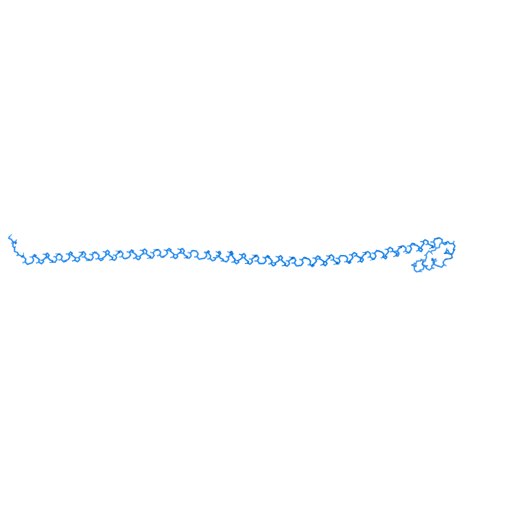
ATOM 880 C CA . PRO A 1 100 ? -13.584 -4.268 12.574 1.00 89.56 100 PRO A CA 1
ATOM 881 C C . PRO A 1 100 ? -13.274 -4.089 14.059 1.00 89.56 100 PRO A C 1
ATOM 883 O O . PRO A 1 100 ? -14.121 -4.369 14.905 1.00 89.56 100 PRO A O 1
ATOM 886 N N . TYR A 1 101 ? -12.081 -3.583 14.383 1.00 89.75 101 TYR A N 1
ATOM 887 C CA . TYR A 1 101 ? -11.684 -3.328 15.763 1.00 89.75 101 TYR A CA 1
ATOM 888 C C . TYR A 1 101 ? -12.583 -2.274 16.424 1.00 89.75 101 TYR A C 1
ATOM 890 O O . TYR A 1 101 ? -13.068 -2.492 17.534 1.00 89.75 101 TYR A O 1
ATOM 898 N N . ILE A 1 102 ? -12.883 -1.175 15.722 1.00 90.00 102 ILE A N 1
ATOM 899 C CA . ILE A 1 102 ? -13.815 -0.143 16.206 1.00 90.00 102 ILE A CA 1
ATOM 900 C C . ILE A 1 102 ? -15.216 -0.732 16.420 1.00 90.00 102 ILE A C 1
ATOM 902 O O . ILE A 1 102 ? -15.854 -0.451 17.438 1.00 90.00 102 ILE A O 1
ATOM 906 N N . TYR A 1 103 ? -15.695 -1.576 15.502 1.00 90.38 103 TYR A N 1
ATOM 907 C CA . TYR A 1 103 ? -17.005 -2.224 15.636 1.00 90.38 103 TYR A CA 1
ATOM 908 C C . TYR A 1 103 ? -17.082 -3.155 16.849 1.00 90.38 103 TYR A C 1
ATOM 910 O O . TYR A 1 103 ? -18.034 -3.087 17.623 1.00 90.38 103 TYR A O 1
ATOM 918 N N . ILE A 1 104 ? -16.067 -3.992 17.058 1.00 91.75 104 ILE A N 1
ATOM 919 C CA . ILE A 1 104 ? -16.022 -4.899 18.210 1.00 91.75 104 ILE A CA 1
ATOM 920 C C . ILE A 1 104 ? -15.952 -4.094 19.515 1.00 91.75 104 ILE A C 1
ATOM 922 O O . ILE A 1 104 ? -16.708 -4.359 20.449 1.00 91.75 104 ILE A O 1
ATOM 926 N N . TYR A 1 105 ? -15.089 -3.076 19.574 1.00 91.31 105 TYR A N 1
ATOM 927 C CA . TYR A 1 105 ? -14.936 -2.238 20.761 1.00 91.31 105 TYR A CA 1
ATOM 928 C C . TYR A 1 105 ? -16.223 -1.477 21.110 1.00 91.31 105 TYR A C 1
ATOM 930 O O . TYR A 1 105 ? -16.642 -1.463 22.266 1.00 91.31 105 TYR A O 1
ATOM 938 N N . SER A 1 106 ? -16.889 -0.888 20.114 1.00 88.81 106 SER A N 1
ATOM 939 C CA . SER A 1 106 ? -18.162 -0.183 20.318 1.00 88.81 106 SER A CA 1
ATOM 940 C C . SER A 1 106 ? -19.285 -1.118 20.772 1.00 88.81 106 SER A C 1
ATOM 942 O O . SER A 1 106 ? -20.055 -0.746 21.656 1.00 88.81 106 SER A O 1
ATOM 944 N N . PHE A 1 107 ? -19.340 -2.351 20.258 1.00 93.44 107 PHE A N 1
ATOM 945 C CA . PHE A 1 107 ? -20.283 -3.361 20.741 1.00 93.44 107 PHE A CA 1
ATOM 946 C C . PHE A 1 107 ? -20.065 -3.684 22.226 1.00 93.44 107 PHE A C 1
ATOM 948 O O . PHE A 1 107 ? -21.012 -3.637 23.015 1.00 93.44 107 PHE A O 1
ATOM 955 N N . PHE A 1 108 ? -18.817 -3.949 22.630 1.00 92.25 108 PHE A N 1
ATOM 956 C CA . PHE A 1 108 ? -18.496 -4.213 24.036 1.00 92.25 108 PHE A CA 1
ATOM 957 C C . PHE A 1 108 ? -18.784 -3.015 24.937 1.00 92.25 108 PHE A C 1
ATOM 959 O O . PHE A 1 108 ? -19.285 -3.199 26.045 1.00 92.25 108 PHE A O 1
ATOM 966 N N . TYR A 1 109 ? -18.512 -1.798 24.463 1.00 89.94 109 TYR A N 1
ATOM 967 C CA . TYR A 1 109 ? -18.815 -0.578 25.200 1.00 89.94 109 TYR A CA 1
ATOM 968 C C . TYR A 1 109 ? -20.315 -0.463 25.488 1.00 89.94 109 TYR A C 1
ATOM 970 O O . TYR A 1 109 ? -20.702 -0.352 26.648 1.00 89.94 109 TYR A O 1
ATOM 978 N N . ILE A 1 110 ? -21.159 -0.588 24.458 1.00 90.88 110 ILE A N 1
ATOM 979 C CA . ILE A 1 110 ? -22.620 -0.536 24.608 1.00 90.88 110 ILE A CA 1
ATOM 980 C C . ILE A 1 110 ? -23.094 -1.609 25.596 1.00 90.88 110 ILE A C 1
ATOM 982 O O . ILE A 1 110 ? -23.839 -1.304 26.529 1.00 90.88 110 ILE A O 1
ATOM 986 N N . TYR A 1 111 ? -22.629 -2.850 25.429 1.00 92.69 111 TYR A N 1
ATOM 987 C CA . TYR A 1 111 ? -22.976 -3.960 26.316 1.00 92.69 111 TYR A CA 1
ATOM 988 C C . TYR A 1 111 ? -22.613 -3.669 27.781 1.00 92.69 111 TYR A C 1
ATOM 990 O O . TYR A 1 111 ? -23.435 -3.855 28.680 1.00 92.69 111 TYR A O 1
ATOM 998 N N . TYR A 1 112 ? -21.402 -3.167 28.029 1.00 90.06 112 TYR A N 1
ATOM 999 C CA . TYR A 1 112 ? -20.928 -2.863 29.376 1.00 90.06 112 TYR A CA 1
ATOM 1000 C C . TYR A 1 112 ? -21.716 -1.715 30.016 1.00 90.06 112 TYR A C 1
ATOM 1002 O O . TYR A 1 112 ? -22.094 -1.790 31.185 1.00 90.06 112 TYR A O 1
ATOM 1010 N N . THR A 1 113 ? -22.040 -0.679 29.240 1.00 91.25 113 THR A N 1
ATOM 1011 C CA . THR A 1 113 ? -22.887 0.427 29.691 1.00 91.25 113 THR A CA 1
ATOM 1012 C C . THR A 1 113 ? -24.271 -0.070 30.118 1.00 91.25 113 THR A C 1
ATOM 1014 O O . THR A 1 113 ? -24.729 0.270 31.210 1.00 91.25 113 THR A O 1
ATOM 1017 N N . PHE A 1 114 ? -24.916 -0.934 29.325 1.00 90.50 114 PHE A N 1
ATOM 1018 C CA . PHE A 1 114 ? -26.196 -1.547 29.704 1.00 90.50 114 PHE A CA 1
ATOM 1019 C C . PHE A 1 114 ? -26.094 -2.381 30.983 1.00 90.50 114 PHE A C 1
ATOM 1021 O O . PHE A 1 114 ? -26.971 -2.292 31.843 1.00 90.50 114 PHE A O 1
ATOM 1028 N N . TYR A 1 115 ? -25.018 -3.151 31.139 1.00 92.81 115 TYR A N 1
ATOM 1029 C CA . TYR A 1 115 ? -24.789 -3.963 32.331 1.00 92.81 115 TYR A CA 1
ATOM 1030 C C . TYR A 1 115 ? -24.679 -3.116 33.612 1.00 92.81 115 TYR A C 1
ATOM 1032 O O . TYR A 1 115 ? -25.302 -3.447 34.625 1.00 92.81 115 TYR A O 1
ATOM 1040 N N . ILE A 1 116 ? -23.945 -1.996 33.572 1.00 92.00 116 ILE A N 1
ATOM 1041 C CA . ILE A 1 116 ? -23.838 -1.068 34.713 1.00 92.00 116 ILE A CA 1
ATOM 1042 C C . ILE A 1 116 ? -25.207 -0.484 35.070 1.00 92.00 116 ILE A C 1
ATOM 1044 O O . ILE A 1 116 ? -25.598 -0.489 36.236 1.00 92.00 116 ILE A O 1
ATOM 1048 N N . TYR A 1 117 ? -25.961 -0.001 34.080 1.00 92.88 117 TYR A N 1
ATOM 1049 C CA . TYR A 1 117 ? -27.291 0.549 34.343 1.00 92.88 117 TYR A CA 1
ATOM 1050 C C . TYR A 1 117 ? -28.228 -0.496 34.948 1.00 92.88 117 TYR A C 1
ATOM 1052 O O . TYR A 1 117 ? -28.912 -0.216 35.930 1.00 92.88 117 TYR A O 1
ATOM 1060 N N . TYR A 1 118 ? -28.233 -1.712 34.406 1.00 91.38 118 TYR A N 1
ATOM 1061 C CA . TYR A 1 118 ? -29.075 -2.793 34.909 1.00 91.38 118 TYR A CA 1
ATOM 1062 C C . TYR A 1 118 ? -28.733 -3.175 36.355 1.00 91.38 118 TYR A C 1
ATOM 1064 O O . TYR A 1 118 ? -29.621 -3.262 37.204 1.00 91.38 118 TYR A O 1
ATOM 1072 N N . THR A 1 119 ? -27.444 -3.343 36.663 1.00 90.75 119 THR A N 1
ATOM 1073 C CA . THR A 1 119 ? -26.993 -3.628 38.035 1.00 90.75 119 THR A CA 1
ATOM 1074 C C . THR A 1 119 ? -27.354 -2.500 38.997 1.00 90.75 119 THR A C 1
ATOM 1076 O O . THR A 1 119 ? -27.845 -2.768 40.092 1.00 90.75 119 THR A O 1
ATOM 1079 N N . PHE A 1 120 ? -27.213 -1.241 38.581 1.00 89.75 120 PHE A N 1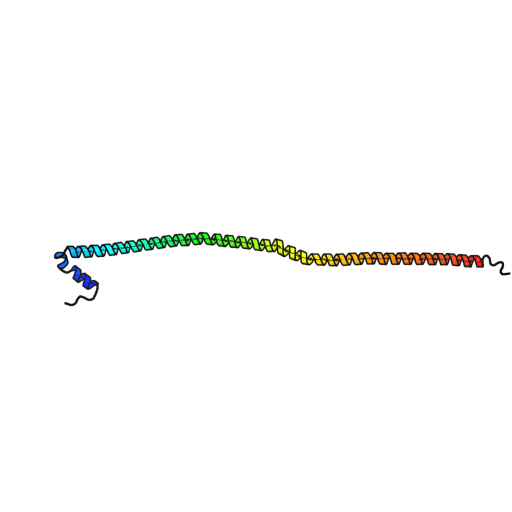
ATOM 1080 C CA . PHE A 1 120 ? -27.643 -0.088 39.371 1.00 89.75 120 PHE A CA 1
ATOM 1081 C C . PHE A 1 120 ? -29.149 -0.113 39.692 1.00 89.75 120 PHE A C 1
ATOM 1083 O O . PHE A 1 120 ? -29.532 0.099 40.844 1.00 89.75 120 PHE A O 1
ATOM 1090 N N . TYR A 1 121 ? -30.006 -0.448 38.720 1.00 89.88 121 TYR A N 1
ATOM 1091 C CA . TYR A 1 121 ? -31.448 -0.588 38.957 1.00 89.88 121 TYR A CA 1
ATOM 1092 C C . TYR A 1 121 ? -31.782 -1.697 39.960 1.00 89.88 121 TYR A C 1
ATOM 1094 O O . TYR A 1 121 ? -32.645 -1.492 40.815 1.00 89.88 121 TYR A O 1
ATOM 1102 N N . ILE A 1 122 ? -31.086 -2.840 39.905 1.00 94.12 122 ILE A N 1
ATOM 1103 C CA . ILE A 1 122 ? -31.259 -3.916 40.893 1.00 94.12 122 ILE A CA 1
ATOM 1104 C C . ILE A 1 122 ? -30.958 -3.403 42.304 1.00 94.12 122 ILE A C 1
ATOM 1106 O O . ILE A 1 122 ? -31.744 -3.645 43.219 1.00 94.12 122 ILE A O 1
ATOM 1110 N N . TYR A 1 123 ? -29.865 -2.658 42.488 1.00 93.00 123 TYR A N 1
ATOM 1111 C CA . TYR A 1 123 ? -29.509 -2.120 43.803 1.00 93.00 123 TYR A CA 1
ATOM 1112 C C . TYR A 1 123 ? -30.524 -1.098 44.321 1.00 93.00 123 TYR A C 1
ATOM 1114 O O . TYR A 1 123 ? -30.877 -1.143 45.500 1.00 93.00 123 TYR A O 1
ATOM 1122 N N . ILE A 1 124 ? -31.046 -0.220 43.457 1.00 91.12 124 ILE A N 1
ATOM 1123 C CA . ILE A 1 124 ? -32.134 0.699 43.833 1.00 91.12 124 ILE A CA 1
ATOM 1124 C C . ILE A 1 124 ? -33.368 -0.087 44.279 1.00 91.12 124 ILE A C 1
ATOM 1126 O O . ILE A 1 124 ? -33.958 0.218 45.316 1.00 91.12 124 ILE A O 1
ATOM 1130 N N . PHE A 1 125 ? -33.758 -1.109 43.518 1.00 89.62 125 PHE A N 1
ATOM 1131 C CA . PHE A 1 125 ? -34.915 -1.936 43.845 1.00 89.62 125 PHE A CA 1
ATOM 1132 C C . PHE A 1 125 ? -34.732 -2.676 45.178 1.00 89.62 125 PHE A C 1
ATOM 1134 O O . PHE A 1 125 ? -35.635 -2.699 46.014 1.00 89.62 125 PHE A O 1
ATOM 1141 N N . GLN A 1 126 ? -33.539 -3.217 45.423 1.00 89.19 126 GLN A N 1
ATOM 1142 C CA . GLN A 1 126 ? -33.202 -3.885 46.676 1.00 89.19 126 GLN A CA 1
ATOM 1143 C C . GLN A 1 126 ? -33.232 -2.921 47.872 1.00 89.19 126 GLN A C 1
ATOM 1145 O O . GLN A 1 126 ? -33.759 -3.271 48.930 1.00 89.19 126 GLN A O 1
ATOM 1150 N N . LEU A 1 127 ? -32.732 -1.692 47.701 1.00 89.69 127 LEU A N 1
ATOM 1151 C CA . LEU A 1 127 ? -32.826 -0.633 48.708 1.00 89.69 127 LEU A CA 1
ATOM 1152 C C . LEU A 1 127 ? -34.291 -0.290 49.020 1.00 89.69 127 LEU A C 1
ATOM 1154 O O . LEU A 1 127 ? -34.661 -0.174 50.187 1.00 89.69 127 LEU A O 1
ATOM 1158 N N . PHE A 1 128 ? -35.138 -0.176 47.994 1.00 90.56 128 PHE A N 1
ATOM 1159 C CA . PHE A 1 128 ? -36.565 0.092 48.170 1.00 90.56 128 PHE A CA 1
ATOM 1160 C C . PHE A 1 128 ? -37.261 -1.017 48.971 1.00 90.56 128 PHE A C 1
ATOM 1162 O O . PHE A 1 128 ? -37.974 -0.723 49.932 1.00 90.56 128 PHE A O 1
ATOM 1169 N N . ILE A 1 129 ? -37.001 -2.286 48.635 1.00 94.62 129 ILE A N 1
ATOM 1170 C CA . ILE A 1 129 ? -37.510 -3.441 49.390 1.00 94.62 129 ILE A CA 1
ATOM 1171 C C . ILE A 1 129 ? -37.079 -3.363 50.859 1.00 94.62 129 ILE A C 1
ATOM 1173 O O . ILE A 1 129 ? -37.900 -3.551 51.757 1.00 94.62 129 ILE A O 1
ATOM 1177 N N . PHE A 1 130 ? -35.805 -3.063 51.117 1.00 95.12 130 PHE A N 1
ATOM 1178 C CA . PHE A 1 130 ? -35.278 -2.959 52.476 1.00 95.12 130 PHE A CA 1
ATOM 1179 C C . PHE A 1 130 ? -35.970 -1.856 53.290 1.00 95.12 130 PHE A C 1
ATOM 1181 O O . PHE A 1 130 ? -36.361 -2.087 54.436 1.00 95.12 130 PHE A O 1
ATOM 1188 N N . ILE A 1 131 ? -36.163 -0.672 52.700 1.00 94.25 131 ILE A N 1
ATOM 1189 C CA . ILE A 1 131 ? -36.875 0.442 53.346 1.00 94.25 131 ILE A CA 1
ATOM 1190 C C . ILE A 1 131 ? -38.324 0.046 53.645 1.00 94.25 131 ILE A C 1
ATOM 1192 O O . ILE A 1 131 ? -38.803 0.277 54.755 1.00 94.25 131 ILE A O 1
ATOM 1196 N N . TYR A 1 132 ? -39.007 -0.587 52.689 1.00 95.12 132 TYR A N 1
ATOM 1197 C CA . TYR A 1 132 ? -40.386 -1.040 52.857 1.00 95.12 132 TYR A CA 1
ATOM 1198 C C . TYR A 1 132 ? -40.534 -2.039 54.014 1.00 95.12 132 TYR A C 1
ATOM 1200 O O . TYR A 1 132 ? -41.397 -1.862 54.875 1.00 95.12 132 TYR A O 1
ATOM 1208 N N . PHE A 1 133 ? -39.660 -3.049 54.093 1.00 94.25 133 PHE A N 1
ATOM 1209 C CA . PHE A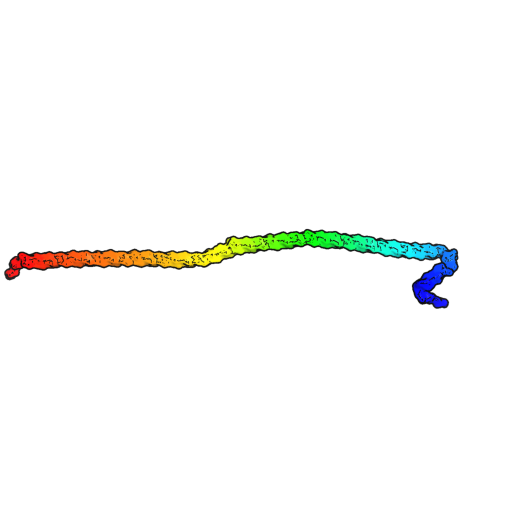 1 133 ? -39.684 -4.010 55.199 1.00 94.25 133 PHE A CA 1
ATOM 1210 C C . PHE A 1 133 ? -39.354 -3.369 56.546 1.00 94.25 133 PHE A C 1
ATOM 1212 O O . PHE A 1 133 ? -39.983 -3.714 57.543 1.00 94.25 133 PHE A O 1
ATOM 1219 N N . ASN A 1 134 ? -38.429 -2.407 56.588 1.00 89.94 134 ASN A N 1
ATOM 1220 C CA . ASN A 1 134 ? -38.173 -1.642 57.807 1.00 89.94 134 ASN A CA 1
ATOM 1221 C C . ASN A 1 134 ? -39.399 -0.842 58.246 1.00 89.94 134 ASN A C 1
ATOM 1223 O O . ASN A 1 134 ? -39.723 -0.815 59.429 1.00 89.94 134 ASN A O 1
ATOM 1227 N N . PHE A 1 135 ? -40.112 -0.226 57.304 1.00 92.75 135 PHE A N 1
ATOM 1228 C CA . PHE A 1 135 ? -41.337 0.498 57.617 1.00 92.75 135 PHE A CA 1
ATOM 1229 C C . PHE A 1 135 ? -42.419 -0.438 58.166 1.00 92.75 135 PHE A C 1
ATOM 1231 O O . PHE A 1 135 ? -43.032 -0.134 59.188 1.00 92.75 135 PHE A O 1
ATOM 1238 N N . LEU A 1 136 ? -42.608 -1.609 57.545 1.00 91.56 136 LEU A N 1
ATOM 1239 C CA . LEU A 1 136 ? -43.500 -2.652 58.059 1.00 91.56 136 LEU A CA 1
ATOM 1240 C C . LEU A 1 136 ? -43.090 -3.123 59.457 1.00 91.56 136 LEU A C 1
ATOM 1242 O O . LEU A 1 136 ? -43.948 -3.295 60.318 1.00 91.56 136 LEU A O 1
ATOM 1246 N N . TYR A 1 137 ? -41.792 -3.306 59.700 1.00 94.06 137 TYR A N 1
ATOM 1247 C CA . TYR A 1 137 ? -41.267 -3.717 60.998 1.00 94.06 137 TYR A CA 1
ATOM 1248 C C . TYR A 1 137 ? -41.523 -2.663 62.081 1.00 94.06 137 TYR A C 1
ATOM 1250 O O . TYR A 1 137 ? -42.015 -2.997 63.160 1.00 94.06 137 TYR A O 1
ATOM 1258 N N . ILE A 1 138 ? -41.250 -1.386 61.791 1.00 93.19 138 ILE A N 1
ATOM 1259 C CA . ILE A 1 138 ? -41.562 -0.262 62.686 1.00 93.19 138 ILE A CA 1
ATOM 1260 C C . ILE A 1 138 ? -43.070 -0.222 62.961 1.00 93.19 138 ILE A C 1
ATOM 1262 O O . ILE A 1 138 ? -43.488 -0.165 64.113 1.00 93.19 138 ILE A O 1
ATOM 1266 N N . TYR A 1 139 ? -43.903 -0.318 61.925 1.00 93.00 139 TYR A N 1
ATOM 1267 C CA . TYR A 1 139 ? -45.357 -0.324 62.082 1.00 93.00 139 TYR A CA 1
ATOM 1268 C C . TYR A 1 139 ? -45.840 -1.480 62.970 1.00 93.00 139 TYR A C 1
ATOM 1270 O O . TYR A 1 139 ? -46.608 -1.269 63.907 1.00 93.00 139 TYR A O 1
ATOM 1278 N N . TYR A 1 140 ? -45.354 -2.696 62.719 1.00 91.62 140 TYR A N 1
ATOM 1279 C CA . TYR A 1 140 ? -45.730 -3.882 63.484 1.00 91.62 140 TYR A CA 1
ATOM 1280 C C . TYR A 1 140 ? -45.259 -3.811 64.941 1.00 91.62 140 TYR A C 1
ATOM 1282 O O . TYR A 1 140 ? -46.002 -4.167 65.853 1.00 91.62 140 TYR A O 1
ATOM 1290 N N . THR A 1 141 ? -44.048 -3.309 65.185 1.00 89.75 141 THR A N 1
ATOM 1291 C CA . THR A 1 141 ? -43.546 -3.104 66.551 1.00 89.75 141 THR A CA 1
ATOM 1292 C C . THR A 1 141 ? -44.355 -2.046 67.297 1.00 89.75 141 THR A C 1
ATOM 1294 O O . THR A 1 141 ? -44.728 -2.290 68.443 1.00 89.75 141 THR A O 1
ATOM 1297 N N . PHE A 1 142 ? -44.719 -0.931 66.654 1.00 90.56 142 PHE A N 1
ATOM 1298 C CA . PHE A 1 142 ? -45.653 0.044 67.230 1.00 90.56 142 PHE A CA 1
ATOM 1299 C C . PHE A 1 142 ? -47.016 -0.576 67.544 1.00 90.56 142 PHE A C 1
ATOM 1301 O O . PHE A 1 142 ? -47.563 -0.326 68.615 1.00 90.56 142 PHE A O 1
ATOM 1308 N N . PHE A 1 143 ? -47.551 -1.404 66.647 1.00 88.88 143 PHE A N 1
ATOM 1309 C CA . PHE A 1 143 ? -48.816 -2.105 66.852 1.00 88.88 143 PHE A CA 1
ATOM 1310 C C . PHE A 1 143 ? -48.765 -3.061 68.056 1.00 88.88 143 PHE A C 1
ATOM 1312 O O . PHE A 1 143 ? -49.634 -3.004 68.925 1.00 88.88 143 PHE A O 1
ATOM 1319 N N . LEU A 1 144 ? -47.722 -3.891 68.161 1.00 90.38 144 LEU A N 1
ATOM 1320 C CA . LEU A 1 144 ? -47.519 -4.772 69.316 1.00 90.38 144 LEU A CA 1
ATOM 1321 C C . LEU A 1 144 ? -47.347 -3.987 70.619 1.00 90.38 144 LEU A C 1
ATOM 1323 O O . LEU A 1 144 ? -47.927 -4.344 71.643 1.00 90.38 144 LEU A O 1
ATOM 1327 N N . TYR A 1 145 ? -46.567 -2.907 70.582 1.00 89.06 145 TYR A N 1
ATOM 1328 C CA . TYR A 1 145 ? -46.354 -2.041 71.735 1.00 89.06 145 TYR A CA 1
ATOM 1329 C C . TYR A 1 145 ? -47.652 -1.365 72.189 1.00 89.06 145 TYR A C 1
ATOM 1331 O O . TYR A 1 145 ? -47.931 -1.304 73.385 1.00 89.06 145 TYR A O 1
ATOM 1339 N N . TYR A 1 146 ? -48.482 -0.921 71.243 1.00 85.81 146 TYR A N 1
ATOM 1340 C CA . TYR A 1 146 ? -49.807 -0.374 71.521 1.00 85.81 146 TYR A CA 1
ATOM 1341 C C . TYR A 1 146 ? -50.714 -1.399 72.216 1.00 85.81 146 TYR A C 1
ATOM 1343 O O . TYR A 1 146 ? -51.315 -1.071 73.237 1.00 85.81 146 TYR A O 1
ATOM 1351 N N . ILE A 1 147 ? -50.758 -2.648 71.729 1.00 84.62 147 ILE A N 1
ATOM 1352 C CA . ILE A 1 147 ? -51.497 -3.743 72.387 1.00 84.62 147 ILE A CA 1
ATOM 1353 C C . ILE A 1 147 ? -50.986 -3.969 73.816 1.00 84.62 147 ILE A C 1
ATOM 1355 O O . ILE A 1 147 ? -51.780 -4.136 74.738 1.00 84.62 147 ILE A O 1
ATOM 1359 N N . TYR A 1 148 ? -49.666 -3.961 74.012 1.00 87.06 148 TYR A N 1
ATOM 1360 C CA . TYR A 1 148 ? -49.049 -4.187 75.319 1.00 87.06 148 TYR A CA 1
ATOM 1361 C C . TYR A 1 148 ? -49.328 -3.061 76.331 1.00 87.06 148 TYR A C 1
ATOM 1363 O O . TYR A 1 148 ? -49.520 -3.344 77.511 1.00 87.06 148 TYR A O 1
ATOM 1371 N N . LEU A 1 149 ? -49.344 -1.797 75.889 1.00 81.00 149 LEU A N 1
ATOM 1372 C CA . LEU A 1 149 ? -49.597 -0.618 76.733 1.00 81.00 149 LEU A CA 1
ATOM 1373 C C . LEU A 1 149 ? -51.077 -0.342 77.004 1.00 81.00 149 LEU A C 1
ATOM 1375 O O . LEU A 1 149 ? -51.413 0.194 78.059 1.00 81.00 149 LEU A O 1
ATOM 1379 N N . HIS A 1 150 ? -51.960 -0.725 76.082 1.00 69.81 150 HIS A N 1
ATOM 1380 C CA . HIS A 1 150 ? -53.408 -0.707 76.277 1.00 69.81 150 HIS A CA 1
ATOM 1381 C C . HIS A 1 150 ? -53.983 -2.128 76.411 1.00 69.81 150 HIS A C 1
ATOM 1383 O O . HIS A 1 150 ? -54.866 -2.509 75.640 1.00 69.81 150 HIS A O 1
ATOM 1389 N N . PRO A 1 151 ? -53.565 -2.922 77.416 1.00 58.03 151 PRO A N 1
ATOM 1390 C CA . PRO A 1 151 ? -54.091 -4.258 77.615 1.00 58.03 151 PRO A CA 1
ATOM 1391 C C . PRO A 1 151 ? -55.418 -4.190 78.382 1.00 58.03 151 PRO A C 1
ATOM 1393 O O . PRO A 1 151 ? -55.541 -4.832 79.412 1.00 58.03 151 PRO A O 1
ATOM 1396 N N . TRP A 1 152 ? -56.403 -3.368 78.000 1.00 69.62 152 TRP A N 1
ATOM 1397 C CA . TRP A 1 152 ? -57.637 -3.259 78.798 1.00 69.62 152 TRP A CA 1
ATOM 1398 C C . TRP A 1 152 ? -58.918 -3.306 77.957 1.00 69.62 152 TRP A C 1
ATOM 1400 O O . TRP A 1 152 ? -59.128 -2.466 77.086 1.00 69.62 152 TRP A O 1
ATOM 1410 N N . LYS A 1 153 ? -59.786 -4.274 78.319 1.00 51.06 153 LYS A N 1
ATOM 1411 C CA . LYS A 1 153 ? -61.028 -4.777 77.676 1.00 51.06 153 LYS A CA 1
ATOM 1412 C C . LYS A 1 153 ? -60.877 -5.982 76.727 1.00 51.06 153 LYS A C 1
ATOM 1414 O O . LYS A 1 153 ? -61.462 -6.000 75.652 1.00 51.06 153 LYS A O 1
ATOM 1419 N N . ALA A 1 154 ? -60.187 -7.037 77.158 1.00 51.16 154 ALA A N 1
ATOM 1420 C CA . ALA A 1 154 ? -60.690 -8.384 76.876 1.00 51.16 154 ALA A CA 1
ATOM 1421 C C . ALA A 1 154 ? -61.679 -8.723 78.003 1.00 51.16 154 ALA A C 1
ATOM 1423 O O . ALA A 1 154 ? -61.289 -9.289 79.020 1.00 51.16 154 ALA A O 1
ATOM 1424 N N . SER A 1 155 ? -62.909 -8.213 77.900 1.00 42.88 155 SER A N 1
ATOM 1425 C CA . SER A 1 155 ? -64.035 -8.744 78.678 1.00 42.88 155 SER A CA 1
ATOM 1426 C C . SER A 1 155 ? -64.504 -10.041 78.045 1.00 42.88 155 SER A C 1
ATOM 1428 O O . SER A 1 155 ? -64.660 -10.002 76.802 1.00 42.88 155 SER A O 1
#

Foldseek 3Di:
DDQDPDPVVNVVCVVPDCVCVVPVVVVVVVVVVVVVVVVVVVVVVVVVVVVVVVVVVVVVVCVVVVVVVVVVVVVVVVVVVVCCCVVPVVVVVVCVVVVVVVVVVVVVVVVVVVVVVVVVVVVVVVVVVVVVVVVVVVVVVVVVVVCVVPVDDPD

pLDDT: mean 80.82, std 13.54, range [42.88, 96.0]

Secondary structure (DSSP, 8-state):
-PPPSSHHHHHHHHHHSTHHHH-HHHHHHHHHHHHHHHHHHHHHHHHHHHHHHHHHHHHHHHHHHHHHHHHHHHHHHHHHHHHHIIIIIHHHHHHHHHHHHHHHHHHHHHHHHHHHHHHHHHHHHHHHHHHHHHHHHHHHHHHHHHHHH------

Sequence (155 aa):
QEWPSGPRRQFKVLFSSEAWVRTPPLAFYYILSLCTLLYLYICHLSLYNLCYILNFIISTFLLFYFIPLYLYLYIYLYIYITLYLYYFIIPYLLFIFILPYIYIYSFFYIYYTFYIYYTFYIYIFQLFIFIYFNFLYIYYTFFLYYIYLHPWKAS

Organism: Entamoeba dispar (strain ATCC PRA-260 / SAW760) (NCBI:txid370354)